Protein AF-A0AB33K9T8-F1 (afdb_monomer_lite)

Foldseek 3Di:
DDDPPDPPDDDFDQDDQAFHKPVVNQVVQVVRVHGDFDPDPPDDTPVVVCPDDIDGHHD

Secondary structure (DSSP, 8-state):
------TTPPP-PPPP-TTSBHHHHHHHHHHTT-----S-TTS--HHHHT-SS--B---

Radius of gyration: 13.34 Å; chains: 1; bounding box: 25×25×37 Å

Sequence (59 aa):
MTWNGPGTAREVTVPDIVGLTLPQARKAVSEAGVAAVAPDPDGPPLGALTWPGVWVVTA

pLDDT: mean 90.14, std 9.28, range [48.12, 97.88]

Structure (mmCIF, N/CA/C/O backbone):
data_AF-A0AB33K9T8-F1
#
_entry.id   AF-A0AB33K9T8-F1
#
loop_
_atom_site.group_PDB
_atom_site.id
_atom_site.type_symbol
_atom_site.label_atom_id
_atom_site.label_alt_id
_atom_site.label_comp_id
_atom_site.label_asym_id
_atom_site.label_entity_id
_atom_site.label_seq_id
_atom_site.pdbx_PDB_ins_code
_atom_site.Cartn_x
_atom_site.Cartn_y
_atom_site.Cartn_z
_atom_site.occupancy
_atom_site.B_iso_or_equiv
_atom_site.auth_seq_id
_atom_site.auth_comp_id
_atom_site.auth_asym_id
_atom_site.auth_atom_id
_atom_site.pdbx_PDB_model_num
ATOM 1 N N . MET A 1 1 ? -4.988 -2.396 -23.376 1.00 48.12 1 MET A N 1
ATOM 2 C CA . MET A 1 1 ? -4.273 -1.103 -23.335 1.00 48.12 1 MET A CA 1
ATOM 3 C C . MET A 1 1 ? -2.802 -1.417 -23.168 1.00 48.12 1 MET A C 1
ATOM 5 O O . MET A 1 1 ? -2.470 -2.105 -22.215 1.00 48.12 1 MET A O 1
ATOM 9 N N . THR A 1 2 ? -1.953 -1.003 -24.104 1.00 68.75 2 THR A N 1
ATOM 10 C CA . THR A 1 2 ? -0.506 -1.260 -24.050 1.00 68.75 2 THR A CA 1
ATOM 11 C C . THR A 1 2 ? 0.190 0.054 -23.712 1.00 68.75 2 THR A C 1
ATOM 13 O O . THR A 1 2 ? 0.035 1.036 -24.434 1.00 68.75 2 THR A O 1
ATOM 16 N N . TRP A 1 3 ? 0.887 0.102 -22.578 1.00 70.62 3 TRP A N 1
ATOM 17 C CA . TRP A 1 3 ? 1.709 1.244 -22.184 1.00 70.62 3 TRP A CA 1
ATOM 18 C C . TRP A 1 3 ? 3.033 1.195 -22.954 1.00 70.62 3 TRP A C 1
ATOM 20 O O . TRP A 1 3 ? 3.851 0.308 -22.728 1.00 70.62 3 TRP A O 1
ATOM 30 N N . ASN A 1 4 ? 3.246 2.153 -23.857 1.00 71.00 4 ASN A N 1
ATOM 31 C CA . ASN A 1 4 ? 4.465 2.270 -24.664 1.00 71.00 4 ASN A CA 1
ATOM 32 C C . ASN A 1 4 ? 5.521 3.109 -23.929 1.00 71.00 4 ASN A C 1
ATOM 34 O O . ASN A 1 4 ? 6.024 4.080 -24.494 1.00 71.00 4 ASN A O 1
ATOM 38 N N . GLY A 1 5 ? 5.787 2.802 -22.654 1.00 69.31 5 GLY A N 1
ATOM 39 C CA . GLY A 1 5 ? 6.788 3.509 -21.848 1.00 69.31 5 GLY A CA 1
ATOM 40 C C . GLY A 1 5 ? 8.140 3.659 -22.562 1.00 69.31 5 GLY A C 1
ATOM 41 O O . GLY A 1 5 ? 8.366 3.041 -23.605 1.00 69.31 5 GLY A O 1
ATOM 42 N N . PRO A 1 6 ? 9.071 4.470 -22.030 1.00 77.88 6 PRO A N 1
ATOM 43 C CA . PRO A 1 6 ? 10.379 4.634 -22.662 1.00 77.88 6 PRO A CA 1
ATOM 44 C C . PRO A 1 6 ? 11.004 3.257 -22.923 1.00 77.88 6 PRO A C 1
ATOM 46 O O . PRO A 1 6 ? 10.979 2.403 -22.042 1.00 77.88 6 PRO A O 1
ATOM 49 N N . GLY A 1 7 ? 11.554 3.028 -24.122 1.00 75.38 7 GLY A N 1
ATOM 50 C CA . GLY A 1 7 ? 12.031 1.703 -24.563 1.00 75.38 7 GLY A CA 1
ATOM 51 C C . GLY A 1 7 ? 13.165 1.096 -23.720 1.00 75.38 7 GLY A C 1
ATOM 52 O O . GLY A 1 7 ? 13.591 -0.023 -23.974 1.00 75.38 7 GLY A O 1
ATOM 53 N N . THR A 1 8 ? 13.652 1.834 -22.721 1.00 80.69 8 THR A N 1
ATOM 54 C CA . THR A 1 8 ? 14.651 1.434 -21.724 1.00 80.69 8 THR A CA 1
ATOM 55 C C . THR A 1 8 ? 14.055 1.153 -20.338 1.00 80.69 8 THR A C 1
ATOM 57 O O . THR A 1 8 ? 14.805 0.906 -19.392 1.00 80.69 8 THR A O 1
ATOM 60 N N . ALA A 1 9 ? 12.730 1.217 -20.176 1.00 79.69 9 ALA A N 1
ATOM 61 C CA . ALA A 1 9 ? 12.073 0.951 -18.903 1.00 79.69 9 ALA A CA 1
ATOM 62 C C . ALA A 1 9 ? 12.292 -0.505 -18.472 1.00 79.69 9 ALA A C 1
ATOM 64 O O . ALA A 1 9 ? 12.113 -1.439 -19.253 1.00 79.69 9 ALA A O 1
ATOM 65 N N . ARG A 1 10 ? 12.657 -0.695 -17.202 1.00 81.81 10 ARG A N 1
ATOM 66 C CA . ARG A 1 10 ? 12.750 -2.023 -16.595 1.00 81.81 10 ARG A CA 1
ATOM 67 C C . ARG A 1 10 ? 11.342 -2.566 -16.365 1.00 81.81 10 ARG A C 1
ATOM 69 O O . ARG A 1 10 ? 10.557 -1.942 -15.656 1.00 81.81 10 ARG A O 1
ATOM 76 N N . GLU A 1 11 ? 11.056 -3.738 -16.918 1.00 86.38 11 GLU A N 1
ATOM 77 C CA . GLU A 1 11 ? 9.830 -4.472 -16.612 1.00 86.38 11 GLU A CA 1
ATOM 78 C C . GLU A 1 11 ? 9.866 -4.985 -15.164 1.00 86.38 11 GLU A C 1
ATOM 80 O O . GLU A 1 11 ? 10.891 -5.483 -14.684 1.00 86.38 11 GLU A O 1
ATOM 85 N N . VAL A 1 12 ? 8.751 -4.822 -14.455 1.00 89.00 12 VAL A N 1
ATOM 86 C CA . VAL A 1 12 ? 8.589 -5.228 -13.058 1.00 89.00 12 VAL A CA 1
ATOM 87 C C . VAL A 1 12 ? 7.248 -5.934 -12.911 1.00 89.00 12 VAL A C 1
ATOM 89 O O . VAL A 1 12 ? 6.216 -5.409 -13.325 1.00 89.00 12 VAL A O 1
ATOM 92 N N . THR A 1 13 ? 7.258 -7.112 -12.289 1.00 92.44 13 THR A N 1
ATOM 93 C CA . THR A 1 13 ? 6.032 -7.823 -11.923 1.00 92.44 13 THR A CA 1
ATOM 94 C C . THR A 1 13 ? 5.373 -7.127 -10.741 1.00 92.44 13 THR A C 1
ATOM 96 O O . THR A 1 13 ? 5.980 -6.991 -9.678 1.00 92.44 13 THR A O 1
ATOM 99 N N . VAL A 1 14 ? 4.119 -6.710 -10.912 1.00 92.19 14 VAL A N 1
ATO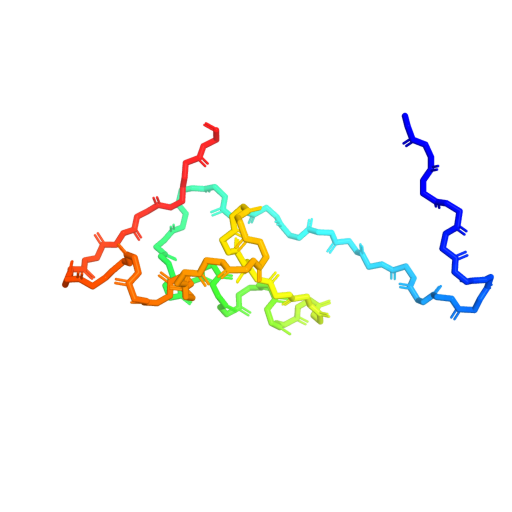M 100 C CA . VAL A 1 14 ? 3.322 -6.145 -9.819 1.00 92.19 14 VAL A CA 1
ATOM 101 C C . VAL A 1 14 ? 2.976 -7.268 -8.832 1.00 92.19 14 VAL A C 1
ATOM 103 O O . VAL A 1 14 ? 2.382 -8.263 -9.251 1.00 92.19 14 VAL A O 1
ATOM 106 N N . PRO A 1 15 ? 3.351 -7.151 -7.545 1.00 94.94 15 PRO A N 1
ATOM 107 C CA . PRO A 1 15 ? 3.016 -8.161 -6.550 1.00 94.94 15 PRO A CA 1
ATOM 108 C C . PRO A 1 15 ? 1.519 -8.134 -6.234 1.00 94.94 15 PRO A C 1
ATOM 110 O O . PRO A 1 15 ? 0.907 -7.066 -6.182 1.00 94.94 15 PRO A O 1
ATOM 113 N N . ASP A 1 16 ? 0.946 -9.307 -5.970 1.00 96.62 16 ASP A N 1
ATOM 114 C CA . ASP A 1 16 ? -0.404 -9.399 -5.422 1.00 96.62 16 ASP A CA 1
ATOM 115 C C . ASP A 1 16 ? -0.394 -8.952 -3.954 1.00 96.62 16 ASP A C 1
ATOM 117 O O . ASP A 1 16 ? 0.377 -9.457 -3.133 1.00 96.62 16 ASP A O 1
ATOM 121 N N . ILE A 1 17 ? -1.222 -7.958 -3.644 1.00 96.62 17 ILE A N 1
ATOM 122 C CA . ILE A 1 17 ? -1.295 -7.315 -2.329 1.00 96.62 17 ILE A CA 1
ATOM 123 C C . ILE A 1 17 ? -2.711 -7.306 -1.750 1.00 96.62 17 ILE A C 1
ATOM 125 O O . ILE A 1 17 ? -2.914 -6.754 -0.666 1.00 96.62 17 ILE A O 1
ATOM 129 N N . VAL A 1 18 ? -3.690 -7.896 -2.440 1.00 97.25 18 VAL A N 1
ATOM 130 C CA . VAL A 1 18 ? -5.072 -7.958 -1.949 1.00 97.25 18 VAL A CA 1
ATOM 131 C C . VAL A 1 18 ? -5.121 -8.790 -0.664 1.00 97.25 18 VAL A C 1
ATOM 133 O O . VAL A 1 18 ? -4.483 -9.833 -0.545 1.00 97.25 18 VAL A O 1
ATOM 136 N N . GLY A 1 19 ? -5.859 -8.309 0.338 1.00 97.81 19 GLY A N 1
ATOM 137 C CA . GLY A 1 19 ? -5.967 -8.955 1.649 1.00 97.81 19 GLY A CA 1
ATOM 138 C C . GLY A 1 19 ? -4.809 -8.662 2.609 1.00 97.81 19 GLY A C 1
ATOM 139 O O . GLY A 1 19 ? -4.902 -9.004 3.789 1.00 97.81 19 GLY A O 1
ATOM 140 N N . LEU A 1 20 ? -3.746 -7.986 2.159 1.00 97.88 20 LEU A N 1
ATOM 141 C CA . LEU A 1 20 ? -2.683 -7.516 3.043 1.00 97.88 20 LEU A CA 1
ATOM 142 C C . LEU A 1 20 ? -3.109 -6.255 3.797 1.00 97.88 20 LEU A C 1
ATOM 144 O O . LEU A 1 20 ? -3.829 -5.398 3.277 1.00 97.88 20 LEU A O 1
ATOM 148 N N . THR A 1 21 ? -2.591 -6.093 5.014 1.00 97.31 21 THR A N 1
ATOM 149 C CA . THR A 1 21 ? -2.643 -4.789 5.685 1.00 97.31 21 THR A CA 1
ATOM 150 C C . THR A 1 21 ? -1.800 -3.771 4.917 1.00 97.31 21 THR A C 1
ATOM 152 O O . THR A 1 21 ? -0.794 -4.122 4.298 1.00 97.31 21 THR A O 1
ATOM 155 N N . LEU A 1 22 ? -2.154 -2.490 4.989 1.00 95.19 22 LEU A N 1
ATOM 156 C CA . LEU A 1 22 ? -1.426 -1.429 4.291 1.00 95.19 22 LEU A CA 1
ATOM 157 C C . LEU A 1 22 ? 0.097 -1.429 4.571 1.00 95.19 22 LEU A C 1
ATOM 159 O O . LEU A 1 22 ? 0.860 -1.262 3.618 1.00 95.19 22 LEU A O 1
ATOM 163 N N . PRO A 1 23 ? 0.592 -1.664 5.806 1.00 95.12 23 PRO A N 1
ATOM 164 C CA . PRO A 1 23 ? 2.030 -1.802 6.047 1.00 95.12 23 PRO A CA 1
ATOM 165 C C . PRO A 1 23 ? 2.664 -2.997 5.317 1.00 95.12 23 PRO A C 1
ATOM 167 O O . PRO A 1 23 ? 3.761 -2.866 4.773 1.00 95.12 23 PRO A O 1
ATOM 170 N N . GLN A 1 24 ? 1.979 -4.146 5.270 1.00 97.06 24 GLN A N 1
ATOM 171 C CA . GLN A 1 24 ? 2.444 -5.337 4.546 1.00 97.06 24 GLN A CA 1
ATOM 172 C C . GLN A 1 24 ? 2.466 -5.090 3.035 1.00 97.06 24 GLN A C 1
ATOM 174 O O . GLN A 1 24 ? 3.472 -5.372 2.386 1.00 97.06 24 GLN A O 1
ATOM 179 N N . ALA A 1 25 ? 1.403 -4.495 2.491 1.00 96.81 25 ALA A N 1
ATOM 180 C CA . ALA A 1 25 ? 1.321 -4.130 1.083 1.00 96.81 25 ALA A CA 1
ATOM 181 C C . ALA A 1 25 ? 2.434 -3.147 0.695 1.00 96.81 25 ALA A C 1
ATOM 183 O O . ALA A 1 25 ? 3.137 -3.370 -0.288 1.00 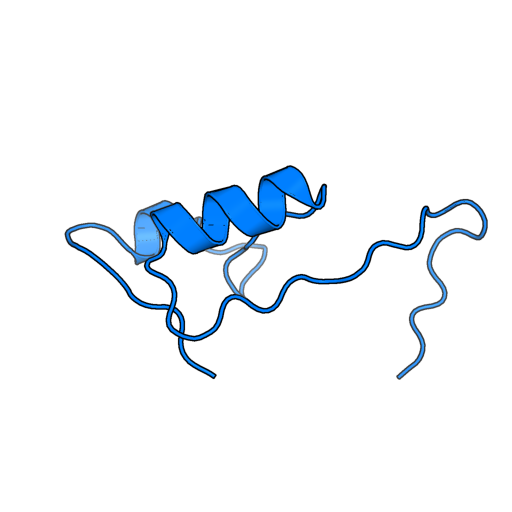96.81 25 ALA A O 1
ATOM 184 N N . ARG A 1 26 ? 2.659 -2.100 1.505 1.00 95.06 26 ARG A N 1
ATOM 185 C CA . ARG A 1 26 ? 3.702 -1.091 1.258 1.00 95.06 26 ARG A CA 1
ATOM 186 C C . ARG A 1 26 ? 5.101 -1.700 1.242 1.00 95.06 26 ARG A C 1
ATOM 188 O O . ARG A 1 26 ? 5.926 -1.300 0.424 1.00 95.06 26 ARG A O 1
ATOM 195 N N . LYS A 1 27 ? 5.362 -2.668 2.121 1.00 96.56 27 LYS A N 1
ATOM 196 C CA . LYS A 1 27 ? 6.611 -3.429 2.118 1.00 96.56 27 LYS A CA 1
ATOM 197 C C . LYS A 1 27 ? 6.757 -4.247 0.827 1.00 96.56 27 LYS A C 1
ATOM 199 O O . LYS A 1 27 ? 7.763 -4.084 0.146 1.00 96.56 27 LYS A O 1
ATOM 204 N N . ALA A 1 28 ? 5.742 -5.031 0.457 1.00 97.12 28 ALA A N 1
ATOM 205 C CA . ALA A 1 28 ? 5.774 -5.899 -0.723 1.00 97.12 28 ALA A CA 1
ATOM 206 C C . ALA A 1 28 ? 6.010 -5.127 -2.035 1.00 97.12 28 ALA A C 1
ATOM 208 O O . ALA A 1 28 ? 6.867 -5.502 -2.832 1.00 97.12 28 ALA A O 1
ATOM 209 N N . VAL A 1 29 ? 5.303 -4.009 -2.245 1.00 96.38 29 VAL A N 1
ATOM 210 C CA . VAL A 1 29 ? 5.496 -3.172 -3.446 1.00 96.38 29 VAL A CA 1
ATOM 211 C C . VAL A 1 29 ? 6.885 -2.533 -3.471 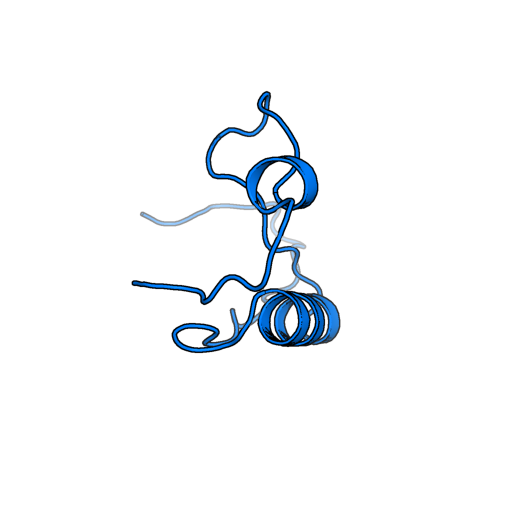1.00 96.38 29 VAL A C 1
ATOM 213 O O . VAL A 1 29 ? 7.532 -2.524 -4.516 1.00 96.38 29 VAL A O 1
ATOM 216 N N . SER A 1 30 ? 7.386 -2.080 -2.316 1.00 95.31 30 SER A N 1
ATOM 217 C CA . SER A 1 30 ? 8.706 -1.443 -2.222 1.00 95.31 30 SER A CA 1
ATOM 218 C C . SER A 1 30 ? 9.834 -2.436 -2.518 1.00 95.31 30 SER A C 1
ATOM 220 O O . SER A 1 30 ? 10.791 -2.086 -3.203 1.00 95.31 30 SER A O 1
ATOM 222 N N . GLU A 1 31 ? 9.705 -3.685 -2.060 1.00 96.00 31 GLU A N 1
ATOM 223 C CA . GLU A 1 31 ? 10.632 -4.781 -2.382 1.00 96.00 31 GLU A CA 1
ATOM 224 C C . GLU A 1 31 ? 10.616 -5.138 -3.878 1.00 96.00 31 GLU A C 1
ATOM 226 O O . GLU A 1 31 ? 11.651 -5.505 -4.432 1.00 96.00 31 GLU A O 1
ATOM 231 N N . ALA A 1 32 ? 9.474 -4.964 -4.551 1.00 95.00 32 ALA A N 1
ATOM 232 C CA . ALA A 1 32 ? 9.354 -5.116 -6.001 1.00 95.00 32 ALA A CA 1
ATOM 233 C C . ALA A 1 32 ? 9.853 -3.887 -6.793 1.00 95.00 32 ALA A C 1
ATOM 235 O O . ALA A 1 32 ? 9.951 -3.950 -8.016 1.00 95.00 32 ALA A O 1
ATOM 236 N N . GLY A 1 33 ? 10.198 -2.777 -6.131 1.00 93.81 33 GLY A N 1
ATOM 237 C CA . GLY A 1 33 ? 10.643 -1.543 -6.789 1.00 93.81 33 GLY A CA 1
ATOM 238 C C . GLY A 1 33 ? 9.504 -0.666 -7.321 1.00 93.81 33 GLY A C 1
ATOM 239 O O . GLY A 1 33 ? 9.726 0.158 -8.208 1.00 93.81 33 GLY A O 1
ATOM 240 N N . VAL A 1 34 ? 8.292 -0.832 -6.790 1.00 93.44 34 VAL A N 1
ATOM 241 C CA . VAL A 1 34 ? 7.104 -0.033 -7.124 1.00 93.44 34 VAL A CA 1
ATOM 242 C C . VAL A 1 34 ? 6.499 0.601 -5.868 1.00 93.44 34 VAL A C 1
ATOM 244 O O . VAL A 1 34 ? 6.812 0.227 -4.740 1.00 93.44 34 VAL A O 1
ATOM 247 N N . ALA A 1 35 ? 5.633 1.599 -6.041 1.00 92.62 35 ALA A N 1
ATOM 248 C CA . ALA A 1 35 ? 4.969 2.284 -4.935 1.00 92.62 35 ALA A CA 1
ATOM 249 C C . ALA A 1 35 ? 3.447 2.168 -5.060 1.00 92.62 35 ALA A C 1
ATOM 251 O O . ALA A 1 35 ? 2.886 2.413 -6.124 1.00 92.62 35 ALA A O 1
ATOM 252 N N . ALA A 1 36 ? 2.779 1.839 -3.952 1.00 92.12 36 ALA A N 1
ATOM 253 C CA . ALA A 1 36 ? 1.331 1.963 -3.846 1.00 92.12 36 ALA A CA 1
ATOM 254 C C . ALA A 1 36 ? 0.970 3.439 -3.637 1.00 92.12 36 ALA A C 1
ATOM 256 O O . ALA A 1 36 ? 1.475 4.081 -2.710 1.00 92.12 36 ALA A O 1
ATOM 257 N N . VAL A 1 37 ? 0.101 3.966 -4.495 1.00 91.88 37 VAL A N 1
ATOM 258 C CA . VAL A 1 37 ? -0.313 5.373 -4.503 1.00 91.88 37 VAL A CA 1
ATOM 259 C C . VAL A 1 37 ? -1.833 5.480 -4.476 1.00 91.88 37 VAL A C 1
ATOM 261 O O . VAL A 1 37 ? -2.537 4.524 -4.800 1.00 91.88 37 VAL A O 1
ATOM 264 N N . ALA A 1 38 ? -2.335 6.639 -4.051 1.00 90.38 38 ALA A N 1
ATOM 265 C CA . ALA A 1 38 ? -3.752 6.941 -4.184 1.00 90.38 38 ALA A CA 1
ATOM 266 C C . ALA A 1 38 ? -4.122 7.059 -5.680 1.00 90.38 38 ALA A C 1
ATOM 268 O O . ALA A 1 38 ? -3.252 7.391 -6.488 1.00 90.38 38 ALA A O 1
ATOM 269 N N . PRO A 1 39 ? -5.389 6.805 -6.062 1.00 87.62 39 PRO A N 1
ATOM 270 C CA . PRO A 1 39 ? -5.832 6.927 -7.454 1.00 87.62 39 PRO A CA 1
ATOM 271 C C . PRO A 1 39 ? -5.677 8.343 -8.016 1.00 87.62 39 PRO A C 1
ATOM 273 O O . PRO A 1 39 ? -5.489 8.510 -9.216 1.00 87.62 39 PRO A O 1
ATOM 276 N N . ASP A 1 40 ? -5.785 9.346 -7.142 1.00 91.94 40 ASP A N 1
ATOM 277 C CA . ASP A 1 40 ? -5.613 10.751 -7.479 1.00 91.94 40 ASP A CA 1
ATOM 278 C C . ASP A 1 40 ? -4.131 11.151 -7.347 1.00 91.94 40 ASP A C 1
ATOM 280 O O . ASP A 1 40 ? -3.613 11.162 -6.224 1.00 91.94 40 ASP A O 1
ATOM 284 N N . PRO A 1 41 ? -3.438 11.470 -8.458 1.00 88.62 41 PRO A N 1
ATOM 285 C CA . PRO A 1 41 ? -2.040 11.891 -8.425 1.00 88.62 41 PRO A CA 1
ATOM 286 C C . PRO A 1 41 ? -1.838 13.269 -7.779 1.00 88.62 41 PRO A C 1
ATOM 288 O O . PRO A 1 41 ? -0.754 13.522 -7.254 1.00 88.62 41 PRO A O 1
ATOM 291 N N . ASP A 1 42 ? -2.862 14.126 -7.790 1.00 93.19 42 ASP A N 1
ATOM 292 C CA . ASP A 1 42 ? -2.824 15.475 -7.211 1.00 93.19 42 ASP A CA 1
ATOM 293 C C . ASP A 1 42 ? -3.453 15.519 -5.803 1.00 93.19 42 ASP A C 1
ATOM 295 O O . ASP A 1 42 ? -3.480 16.562 -5.141 1.00 93.19 42 ASP A O 1
ATOM 299 N N . GLY A 1 43 ? -3.961 14.380 -5.331 1.00 92.62 43 GLY A N 1
ATOM 300 C CA . GLY A 1 43 ? -4.673 14.245 -4.070 1.00 92.62 43 GLY A CA 1
ATOM 301 C C . GLY A 1 43 ? -3.769 14.041 -2.849 1.00 92.62 43 GLY A C 1
ATOM 302 O O . GLY A 1 43 ? -2.538 13.971 -2.939 1.00 92.62 43 GLY A O 1
ATOM 303 N N . PRO A 1 44 ? -4.377 13.908 -1.654 1.00 94.06 44 PRO A N 1
ATOM 304 C CA . PRO A 1 44 ? -3.647 13.559 -0.446 1.00 94.06 44 PRO A CA 1
ATOM 305 C C . PRO A 1 44 ? -2.908 12.224 -0.616 1.00 94.06 44 PRO A C 1
ATOM 307 O O . PRO A 1 44 ? -3.439 11.289 -1.223 1.00 94.06 44 PRO A O 1
ATOM 310 N N . PRO A 1 45 ? -1.710 12.076 -0.028 1.00 92.38 45 PRO A N 1
ATOM 311 C CA . PRO A 1 45 ? -0.977 10.826 -0.120 1.00 92.38 45 PRO A CA 1
ATOM 312 C C . PRO A 1 45 ? -1.7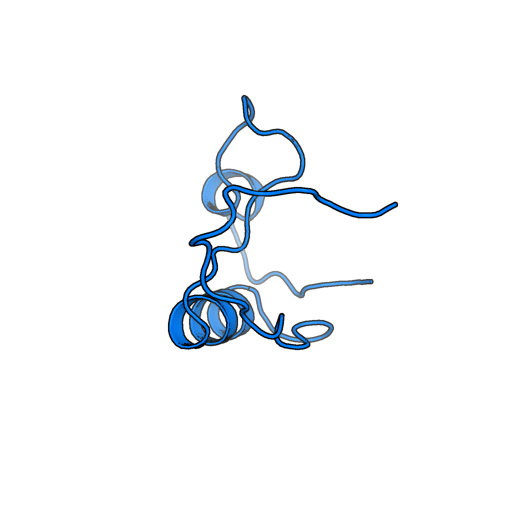60 9.698 0.556 1.00 92.38 45 PRO A C 1
ATOM 314 O O . PRO A 1 45 ? -2.474 9.920 1.535 1.00 92.38 45 PRO A O 1
ATOM 317 N N . LEU A 1 46 ? -1.537 8.461 0.103 1.00 91.94 46 LEU A N 1
ATOM 318 C CA . LEU A 1 46 ? -2.207 7.268 0.635 1.00 91.94 46 LEU A CA 1
ATOM 319 C C . LEU A 1 46 ? -2.164 7.201 2.172 1.00 91.94 46 LEU A C 1
ATOM 321 O O . LEU A 1 46 ? -3.169 6.908 2.804 1.00 91.94 46 LEU A O 1
ATOM 325 N N . GLY A 1 47 ? -1.030 7.564 2.782 1.00 91.75 47 GLY A N 1
ATOM 326 C CA . GLY A 1 47 ? -0.882 7.584 4.240 1.00 91.75 47 GLY A CA 1
ATOM 327 C C . GLY A 1 47 ? -1.776 8.596 4.969 1.00 91.75 47 GLY A C 1
ATOM 328 O O . GLY A 1 47 ? -2.151 8.339 6.108 1.00 91.75 47 GLY A O 1
ATOM 329 N N . ALA A 1 48 ? -2.131 9.716 4.331 1.00 94.00 48 ALA A N 1
ATOM 330 C CA . ALA A 1 48 ? -3.076 10.685 4.888 1.00 94.00 48 ALA A CA 1
ATOM 331 C C . ALA A 1 48 ? -4.521 10.171 4.808 1.00 94.00 48 ALA A C 1
ATOM 333 O O . ALA A 1 48 ? -5.302 10.408 5.722 1.00 94.00 48 ALA A O 1
ATOM 334 N N . LEU A 1 49 ? -4.859 9.431 3.745 1.00 93.12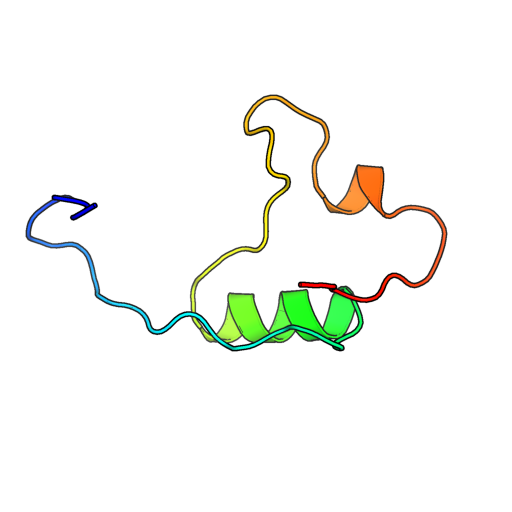 49 LEU A N 1
ATOM 335 C CA . LEU A 1 49 ? -6.188 8.838 3.554 1.00 93.12 49 LEU A CA 1
ATOM 336 C C . LEU A 1 49 ? -6.447 7.655 4.492 1.00 93.12 49 LEU A C 1
ATOM 338 O O . LEU A 1 49 ? -7.589 7.378 4.843 1.00 93.12 49 LEU A O 1
ATOM 342 N N . THR A 1 50 ? -5.391 6.953 4.898 1.00 93.75 50 THR A N 1
ATOM 343 C CA . THR A 1 50 ? -5.480 5.751 5.736 1.00 93.75 50 THR A CA 1
ATOM 344 C C . THR A 1 50 ? -5.123 6.013 7.198 1.00 93.75 50 THR A C 1
ATOM 346 O O . THR A 1 50 ? -4.771 5.087 7.930 1.00 93.75 50 THR A O 1
ATOM 349 N N . TRP A 1 51 ? -5.143 7.269 7.637 1.00 90.69 51 TRP A N 1
ATOM 350 C CA . TRP A 1 51 ? -4.986 7.611 9.045 1.00 90.69 51 TRP A CA 1
ATOM 351 C C . TRP A 1 51 ? -6.315 8.105 9.631 1.00 90.69 51 TRP A C 1
ATOM 353 O O . TRP A 1 51 ? -7.006 8.883 8.975 1.00 90.69 51 TRP A O 1
ATOM 363 N N . PRO A 1 52 ? -6.651 7.734 10.881 1.00 94.69 52 PRO A N 1
ATOM 364 C CA . PRO A 1 52 ? -6.002 6.727 11.734 1.00 94.69 52 PRO A CA 1
ATOM 365 C C . PRO A 1 52 ? -6.423 5.279 11.391 1.00 94.69 52 PRO A C 1
ATOM 367 O O . PRO A 1 52 ? -7.363 5.054 10.635 1.00 94.69 52 PRO A O 1
ATOM 370 N N . GLY A 1 53 ? -5.745 4.283 11.981 1.00 92.94 53 GLY A N 1
ATOM 371 C CA . GLY A 1 53 ? -6.191 2.878 11.993 1.00 92.94 53 GLY A CA 1
ATOM 372 C C . GLY A 1 53 ? -5.350 1.884 11.182 1.00 92.94 53 GLY A C 1
ATOM 373 O O . GLY A 1 53 ? -4.272 2.205 10.683 1.00 92.94 53 GLY A O 1
ATOM 374 N N . VAL A 1 54 ? -5.851 0.645 11.091 1.00 95.00 54 VAL A N 1
ATOM 375 C CA . VAL A 1 54 ? -5.280 -0.440 10.276 1.00 95.00 54 VAL A CA 1
ATOM 376 C C . VAL A 1 54 ? -6.213 -0.702 9.105 1.00 95.00 54 VAL A C 1
ATOM 378 O O . VAL A 1 54 ? -7.385 -1.013 9.295 1.00 95.00 54 VAL A O 1
ATOM 381 N N . TRP A 1 55 ? -5.668 -0.596 7.900 1.00 96.38 55 TRP A N 1
ATOM 382 C CA . TRP A 1 55 ? -6.412 -0.721 6.652 1.00 96.38 55 TRP A CA 1
ATOM 383 C C . TRP A 1 55 ? -5.969 -1.968 5.899 1.00 96.38 55 TRP A C 1
ATOM 385 O O . TRP A 1 55 ? -4.792 -2.332 5.955 1.00 96.38 55 TRP A O 1
ATOM 395 N N . VAL A 1 56 ? -6.905 -2.606 5.199 1.00 96.88 56 VAL A N 1
ATOM 396 C CA . VAL A 1 56 ? -6.670 -3.795 4.370 1.00 96.88 56 VAL A CA 1
ATOM 397 C C . VAL A 1 56 ? -6.904 -3.430 2.910 1.00 96.88 56 VAL A C 1
ATOM 399 O O . VAL A 1 56 ? -7.866 -2.731 2.590 1.00 96.88 56 VAL A O 1
ATOM 402 N N . VAL A 1 57 ? -6.018 -3.888 2.030 1.00 94.75 57 VAL A N 1
ATOM 403 C CA . VAL A 1 57 ? -6.160 -3.705 0.583 1.00 94.75 57 VAL A CA 1
ATOM 404 C C . VAL A 1 57 ? -7.280 -4.607 0.064 1.00 94.75 57 VAL A C 1
ATOM 406 O O . VAL A 1 57 ? -7.304 -5.804 0.351 1.00 94.75 57 VAL A O 1
ATOM 409 N N . THR A 1 58 ? -8.196 -4.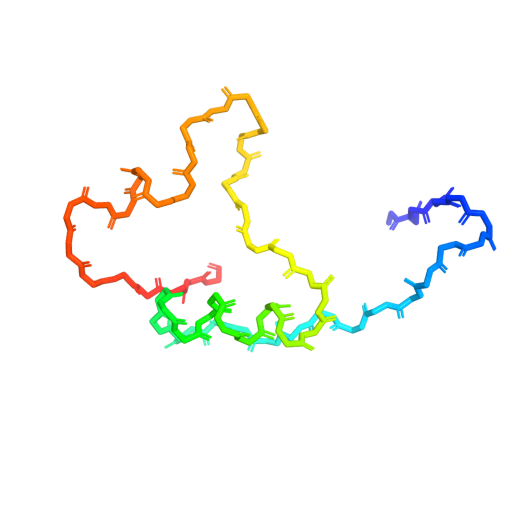030 -0.711 1.00 93.81 58 THR A N 1
ATOM 410 C CA . THR A 1 58 ? -9.336 -4.728 -1.329 1.00 93.81 58 THR A CA 1
ATOM 411 C C . THR A 1 58 ? -9.246 -4.646 -2.856 1.00 93.81 58 THR A C 1
ATOM 413 O O . THR A 1 58 ? -8.476 -3.832 -3.370 1.00 93.81 58 THR A O 1
ATOM 416 N N . ALA A 1 59 ? -9.955 -5.543 -3.551 1.00 86.75 59 ALA A N 1
ATOM 417 C CA . ALA A 1 59 ? -9.973 -5.660 -5.013 1.00 86.75 59 ALA A CA 1
ATOM 418 C C . ALA A 1 59 ? -11.040 -4.771 -5.664 1.00 86.75 59 ALA A C 1
ATOM 420 O O . ALA A 1 59 ? -12.095 -4.564 -5.020 1.00 86.75 59 ALA A O 1
#

Organism: NCBI:txid3231513